Protein AF-A0AA43P583-F1 (afdb_monomer_lite)

Organism: NCBI:txid630129

Radius of gyration: 21.13 Å; chains: 1; bounding box: 49×31×63 Å

Foldseek 3Di:
DDPVVLVVQLVVLLPDPDLLSLQLSNLVSVLVVLVVVLVVLVVVLVVLVVCLVVDDPVCNVVSVVSSVVSVVVNVVSVVVNVVSVVVNVCSVPDPVVVVCVVFFDDPQAAQDPPDPDGPGDGDPPRGSHHQVVSCVSSVHHNPPVPPD

Structure (mmCIF, N/CA/C/O backbone):
data_AF-A0AA43P583-F1
#
_entry.id   AF-A0AA43P583-F1
#
loop_
_atom_site.group_PDB
_atom_site.id
_atom_site.type_symbol
_atom_site.label_atom_id
_atom_site.label_alt_id
_atom_site.label_comp_id
_atom_site.label_asym_id
_atom_site.label_entity_id
_atom_site.label_seq_id
_atom_site.pdbx_PDB_ins_code
_atom_site.Cartn_x
_atom_site.Cartn_y
_atom_site.Cartn_z
_atom_site.occupancy
_atom_site.B_iso_or_equiv
_atom_site.auth_seq_id
_atom_site.auth_comp_id
_atom_site.auth_asym_id
_atom_site.auth_atom_id
_atom_site.pdbx_PDB_model_num
ATOM 1 N N . MET A 1 1 ? -5.869 -5.357 -12.282 1.00 85.50 1 MET A N 1
ATOM 2 C CA . MET A 1 1 ? -7.041 -4.844 -11.536 1.00 85.50 1 MET A CA 1
ATOM 3 C C . MET A 1 1 ? -7.244 -3.416 -11.979 1.00 85.50 1 MET A C 1
ATOM 5 O O . MET A 1 1 ? -6.281 -2.672 -11.858 1.00 85.50 1 MET A O 1
ATOM 9 N N . ASP A 1 2 ? -8.396 -3.052 -12.531 1.00 90.56 2 ASP A N 1
ATOM 10 C CA . ASP A 1 2 ? -8.678 -1.658 -12.894 1.00 90.56 2 ASP A CA 1
ATOM 11 C C . ASP A 1 2 ? -8.945 -0.785 -11.653 1.00 90.56 2 ASP A C 1
ATOM 13 O O . ASP A 1 2 ? -9.076 -1.288 -10.534 1.00 90.56 2 ASP A O 1
ATOM 17 N N . ASP A 1 3 ? -8.966 0.533 -11.849 1.00 91.12 3 ASP A N 1
ATOM 18 C CA . ASP A 1 3 ? -9.079 1.503 -10.755 1.00 91.12 3 ASP A CA 1
ATOM 19 C C . ASP A 1 3 ? -10.463 1.488 -10.094 1.00 91.12 3 ASP A C 1
ATOM 21 O O . ASP A 1 3 ? -10.553 1.641 -8.877 1.00 91.12 3 ASP A O 1
ATOM 25 N N . ASN A 1 4 ? -11.531 1.234 -10.858 1.00 93.81 4 ASN A N 1
ATOM 26 C CA . ASN A 1 4 ? -12.891 1.190 -10.318 1.00 93.81 4 ASN A CA 1
ATOM 27 C C . ASN A 1 4 ? -13.070 -0.024 -9.404 1.00 93.81 4 ASN A C 1
ATOM 29 O O . ASN A 1 4 ? -13.622 0.089 -8.311 1.00 93.81 4 ASN A O 1
ATOM 33 N N . GLU A 1 5 ? -12.553 -1.179 -9.821 1.00 95.00 5 GLU A N 1
ATOM 34 C CA . GLU A 1 5 ? -12.557 -2.390 -9.008 1.00 95.00 5 GLU A CA 1
ATOM 35 C C . GLU A 1 5 ? -11.700 -2.233 -7.745 1.00 95.00 5 GLU A C 1
ATOM 37 O O . GLU A 1 5 ? -12.093 -2.692 -6.672 1.00 95.00 5 GLU A O 1
ATOM 42 N N . TYR A 1 6 ? -10.554 -1.552 -7.848 1.00 94.31 6 TYR A N 1
ATOM 43 C CA . TYR A 1 6 ? -9.717 -1.241 -6.689 1.00 94.31 6 TYR A CA 1
ATOM 44 C C . TYR A 1 6 ? -10.469 -0.373 -5.671 1.00 94.31 6 TYR A C 1
ATOM 46 O O . TYR A 1 6 ? -10.550 -0.747 -4.501 1.00 94.31 6 TYR A O 1
ATOM 54 N N . ILE A 1 7 ? -11.077 0.731 -6.117 1.00 94.50 7 ILE A N 1
ATOM 55 C CA . ILE A 1 7 ? -11.849 1.646 -5.260 1.00 94.50 7 ILE A CA 1
ATOM 56 C C . ILE A 1 7 ? -13.013 0.910 -4.593 1.00 94.50 7 ILE A C 1
ATOM 58 O O . ILE A 1 7 ? -13.138 0.939 -3.370 1.00 94.50 7 ILE A O 1
ATOM 62 N N . ARG A 1 8 ? -13.800 0.158 -5.369 1.00 95.69 8 ARG A N 1
ATOM 63 C CA . ARG A 1 8 ? -14.939 -0.615 -4.856 1.00 95.69 8 ARG A CA 1
ATOM 64 C C . ARG A 1 8 ? -14.521 -1.620 -3.779 1.00 95.69 8 ARG A C 1
ATOM 66 O O . ARG A 1 8 ? -15.219 -1.794 -2.781 1.00 95.69 8 ARG A O 1
ATOM 73 N N . GLN A 1 9 ? -13.385 -2.299 -3.957 1.00 96.69 9 GLN A N 1
ATOM 74 C CA . GLN A 1 9 ? -12.862 -3.213 -2.937 1.00 96.69 9 GLN A CA 1
ATOM 75 C C . GLN A 1 9 ? -12.419 -2.469 -1.669 1.00 96.69 9 GLN A C 1
ATOM 77 O O . GLN A 1 9 ? -12.624 -2.990 -0.572 1.00 96.69 9 GLN A O 1
ATOM 82 N N . LEU A 1 10 ? -11.829 -1.274 -1.793 1.00 95.56 10 LEU A N 1
ATOM 83 C CA . LEU A 1 10 ? -11.455 -0.453 -0.636 1.00 95.56 10 LEU A CA 1
ATOM 84 C C . LEU A 1 10 ? -12.684 0.024 0.147 1.00 95.56 10 LEU A C 1
ATOM 86 O O . LEU A 1 10 ? -12.672 -0.043 1.372 1.00 95.56 10 LEU A O 1
ATOM 90 N N . GLU A 1 11 ? -13.754 0.432 -0.533 1.00 94.44 11 GLU A N 1
ATOM 91 C CA . GLU A 1 11 ? -15.024 0.809 0.108 1.00 94.44 11 GLU A CA 1
ATOM 92 C C . GLU A 1 11 ? -15.628 -0.367 0.889 1.00 94.44 11 GLU A C 1
ATOM 94 O O . GLU A 1 11 ? -16.017 -0.226 2.048 1.00 94.44 11 GLU A O 1
ATOM 99 N N . GLN A 1 12 ? -15.633 -1.563 0.293 1.00 95.12 12 GLN A N 1
ATOM 100 C CA . GLN A 1 12 ? -16.077 -2.785 0.972 1.00 95.12 12 GLN A CA 1
ATOM 101 C C . GLN A 1 12 ? -15.194 -3.139 2.169 1.00 95.12 12 GLN A C 1
ATOM 103 O O . GLN A 1 12 ? -15.696 -3.594 3.196 1.00 95.12 12 GLN A O 1
ATOM 108 N N . ALA A 1 13 ? -13.883 -2.933 2.044 1.00 96.06 13 ALA A N 1
ATOM 109 C CA . ALA A 1 13 ? -12.955 -3.138 3.141 1.00 96.06 13 ALA A CA 1
ATOM 110 C C . ALA A 1 13 ? -13.206 -2.144 4.277 1.00 96.06 13 ALA A C 1
ATOM 112 O O . ALA A 1 13 ? -13.179 -2.563 5.425 1.00 96.06 13 ALA A O 1
ATOM 113 N N . ALA A 1 14 ? -13.488 -0.872 3.982 1.00 93.94 14 ALA A N 1
ATOM 114 C CA . ALA A 1 14 ? -13.753 0.163 4.982 1.00 93.94 14 ALA A CA 1
ATOM 115 C C . ALA A 1 14 ? -15.003 -0.124 5.834 1.00 93.94 14 ALA A C 1
ATOM 117 O O . ALA A 1 14 ? -15.042 0.259 7.000 1.00 93.94 14 ALA A O 1
ATOM 118 N N . ALA A 1 15 ? -15.977 -0.853 5.283 1.00 92.81 15 ALA A N 1
ATOM 119 C CA . ALA A 1 15 ? -17.188 -1.279 5.985 1.00 92.81 15 ALA A CA 1
ATOM 120 C C . ALA A 1 15 ? -16.991 -2.500 6.914 1.00 92.81 15 ALA A C 1
ATOM 122 O O . ALA A 1 15 ? -17.951 -2.962 7.534 1.00 92.81 15 ALA A O 1
ATOM 123 N N . LEU A 1 16 ? -15.780 -3.067 7.003 1.00 93.88 16 LEU A N 1
ATOM 124 C CA . LEU A 1 16 ? -15.505 -4.185 7.909 1.00 93.88 16 LEU A CA 1
ATOM 125 C C . LEU A 1 16 ? -15.555 -3.742 9.383 1.00 93.88 16 LEU A C 1
ATOM 127 O O . LEU A 1 16 ? -15.149 -2.628 9.706 1.00 93.88 16 LEU A O 1
ATOM 131 N N . PRO A 1 17 ? -16.005 -4.627 10.291 1.00 85.94 17 PRO A N 1
ATOM 132 C CA . PRO A 1 17 ? -16.449 -4.245 11.634 1.00 85.94 17 PRO A CA 1
ATOM 133 C C . PRO A 1 17 ? -15.333 -3.850 12.605 1.00 85.94 17 PRO A C 1
ATOM 135 O O . PRO A 1 17 ? -15.629 -3.311 13.666 1.00 85.94 17 PRO A O 1
ATOM 138 N N . ASP A 1 18 ? -14.071 -4.161 12.298 1.00 89.31 18 ASP A N 1
ATOM 139 C CA . ASP A 1 18 ? -12.955 -3.810 13.170 1.00 89.31 18 ASP A CA 1
ATOM 140 C C . ASP A 1 18 ? -11.695 -3.413 12.394 1.00 89.31 18 ASP A C 1
ATOM 142 O O . ASP A 1 18 ? -11.470 -3.815 11.246 1.00 89.31 18 ASP A O 1
ATOM 146 N N . TRP A 1 19 ? -10.858 -2.607 13.043 1.00 93.12 19 TRP A N 1
ATOM 147 C CA . TRP A 1 19 ? -9.588 -2.103 12.524 1.00 93.12 19 TRP A CA 1
ATOM 148 C C . TRP A 1 19 ? -8.618 -3.187 12.005 1.00 93.12 19 TRP A C 1
ATOM 150 O O . TRP A 1 19 ? 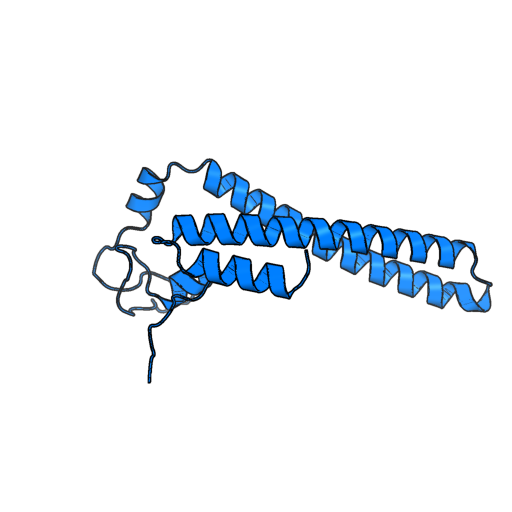-7.974 -2.973 10.975 1.00 93.12 19 TRP A O 1
ATOM 160 N N . ILE A 1 20 ? -8.525 -4.370 12.630 1.00 94.62 20 ILE A N 1
ATOM 161 C CA . ILE A 1 20 ? -7.645 -5.461 12.160 1.00 94.62 20 ILE A CA 1
ATOM 162 C C . ILE A 1 20 ? -8.178 -6.028 10.844 1.00 94.62 20 ILE A C 1
ATOM 164 O O . ILE A 1 20 ? -7.415 -6.183 9.884 1.00 94.62 20 ILE A O 1
ATOM 168 N N . ALA A 1 21 ? -9.481 -6.307 10.776 1.00 94.44 21 ALA A N 1
ATOM 169 C CA . ALA A 1 21 ? -10.138 -6.802 9.572 1.00 94.44 21 ALA A CA 1
ATOM 170 C C . ALA A 1 21 ? -9.968 -5.813 8.408 1.00 94.44 21 ALA A C 1
ATOM 172 O O . ALA A 1 21 ? -9.571 -6.218 7.310 1.00 94.44 21 ALA A O 1
ATOM 173 N N . ARG A 1 22 ? -10.163 -4.514 8.677 1.00 96.38 22 ARG A N 1
ATOM 174 C CA . ARG A 1 22 ? -9.936 -3.420 7.719 1.00 96.38 22 ARG A CA 1
ATOM 175 C C . ARG A 1 22 ? -8.501 -3.400 7.203 1.00 96.38 22 ARG A C 1
ATOM 177 O O . ARG A 1 22 ? -8.287 -3.436 5.991 1.00 96.38 22 ARG A O 1
ATOM 184 N N . LYS A 1 23 ? -7.500 -3.458 8.089 1.00 96.19 23 LYS A N 1
ATOM 185 C CA . LYS A 1 23 ? -6.087 -3.490 7.672 1.00 96.19 23 LYS A CA 1
ATOM 186 C C . LYS A 1 23 ? -5.737 -4.729 6.858 1.00 96.19 23 LYS A C 1
ATOM 188 O O . LYS A 1 23 ? -5.062 -4.606 5.834 1.00 96.19 23 LYS A O 1
ATOM 193 N N . LYS A 1 24 ? -6.182 -5.916 7.283 1.00 96.25 24 LYS A N 1
ATOM 194 C CA . LYS A 1 24 ? -5.951 -7.164 6.536 1.00 96.25 24 LYS A CA 1
ATOM 195 C C . LYS A 1 24 ? -6.563 -7.083 5.139 1.00 96.25 24 LYS A C 1
ATOM 197 O O . LYS A 1 24 ? -5.914 -7.467 4.165 1.00 96.25 24 LYS A O 1
ATOM 202 N N . ALA A 1 25 ? -7.780 -6.557 5.025 1.00 97.06 25 ALA A N 1
ATOM 203 C CA . ALA A 1 25 ? -8.437 -6.362 3.740 1.00 97.06 25 ALA A CA 1
ATOM 204 C C . ALA A 1 25 ? -7.676 -5.365 2.855 1.00 97.06 25 ALA A C 1
ATOM 206 O O . ALA A 1 25 ? -7.328 -5.727 1.729 1.00 97.06 25 ALA A O 1
ATOM 207 N N . TYR A 1 26 ? -7.324 -4.182 3.375 1.00 97.62 26 TYR A N 1
ATOM 208 C CA . TYR A 1 26 ? -6.510 -3.195 2.656 1.00 97.62 26 TYR A CA 1
ATOM 209 C C . TYR A 1 26 ? -5.211 -3.808 2.121 1.00 97.62 26 TYR A C 1
ATOM 211 O O . TYR A 1 26 ? -4.930 -3.714 0.928 1.00 97.62 26 TYR A O 1
ATOM 219 N N . LEU A 1 27 ? -4.438 -4.489 2.976 1.00 97.94 27 LEU A N 1
ATOM 220 C CA . LEU A 1 27 ? -3.160 -5.085 2.581 1.00 97.94 27 LEU A CA 1
ATOM 221 C C . LEU A 1 27 ? -3.336 -6.113 1.457 1.00 97.94 27 LEU A C 1
ATOM 223 O O . LEU A 1 27 ? -2.557 -6.107 0.507 1.00 97.94 27 LEU A O 1
ATOM 227 N N . ARG A 1 28 ? -4.380 -6.949 1.517 1.00 97.56 28 ARG A N 1
ATOM 228 C CA . ARG A 1 28 ? -4.687 -7.936 0.467 1.00 97.56 28 ARG A CA 1
ATOM 229 C C . ARG A 1 28 ? -5.078 -7.277 -0.855 1.00 97.56 28 ARG A C 1
ATOM 231 O O . ARG A 1 28 ? -4.632 -7.726 -1.910 1.00 97.56 28 ARG A O 1
ATOM 238 N N . ILE A 1 29 ? -5.915 -6.242 -0.810 1.00 97.94 29 ILE A N 1
ATOM 239 C CA . ILE A 1 29 ? -6.358 -5.497 -1.999 1.00 97.94 29 ILE A CA 1
ATOM 240 C C . ILE A 1 29 ? -5.161 -4.787 -2.639 1.00 97.94 29 ILE A C 1
ATOM 242 O O . ILE A 1 29 ? -4.889 -4.969 -3.828 1.00 97.94 29 ILE A O 1
ATOM 246 N N . ASN A 1 30 ? -4.395 -4.052 -1.831 1.00 97.62 30 ASN A N 1
ATOM 247 C CA . ASN A 1 30 ? -3.221 -3.311 -2.272 1.00 97.62 30 ASN A CA 1
ATOM 248 C C . ASN A 1 30 ? -2.128 -4.237 -2.825 1.00 97.62 30 ASN A C 1
ATOM 250 O O . ASN A 1 30 ? -1.529 -3.930 -3.851 1.00 97.62 30 ASN A O 1
ATOM 254 N N . LEU A 1 31 ? -1.906 -5.404 -2.209 1.00 97.94 31 LEU A N 1
ATOM 255 C CA . LEU A 1 31 ? -0.941 -6.385 -2.709 1.00 97.94 31 LEU A CA 1
ATOM 256 C C . LEU A 1 31 ? -1.309 -6.875 -4.115 1.00 97.94 31 LEU A C 1
ATOM 258 O O . LEU A 1 31 ? -0.459 -6.845 -4.999 1.00 97.94 31 LEU A O 1
ATOM 262 N N . ARG A 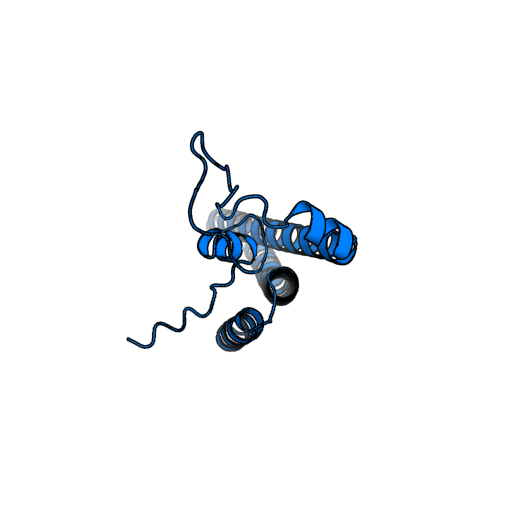1 32 ? -2.578 -7.233 -4.359 1.00 97.75 32 ARG A N 1
ATOM 263 C CA . ARG A 1 32 ? -3.042 -7.649 -5.698 1.00 97.75 32 ARG A CA 1
ATOM 264 C C . ARG A 1 32 ? -2.876 -6.547 -6.745 1.00 97.75 32 ARG A C 1
ATOM 266 O O . ARG A 1 32 ? -2.515 -6.826 -7.893 1.00 97.75 32 ARG A O 1
ATOM 273 N N . ARG A 1 33 ? -3.150 -5.293 -6.367 1.00 97.56 33 ARG A N 1
ATOM 274 C CA . ARG A 1 33 ? -2.944 -4.139 -7.251 1.00 97.56 33 ARG A CA 1
ATOM 275 C C . ARG A 1 33 ? -1.460 -3.966 -7.575 1.00 97.56 33 ARG A C 1
ATOM 277 O O . ARG A 1 33 ? -1.113 -3.863 -8.748 1.00 97.56 33 ARG A O 1
ATOM 284 N N . LEU A 1 34 ? -0.595 -4.010 -6.564 1.00 97.94 34 LEU A N 1
ATOM 285 C CA . LEU A 1 34 ? 0.852 -3.897 -6.738 1.00 97.94 34 LEU A CA 1
ATOM 286 C C . LEU A 1 34 ? 1.434 -5.054 -7.554 1.00 97.94 34 LEU A C 1
ATOM 288 O O . LEU A 1 34 ? 2.285 -4.802 -8.398 1.00 97.94 34 LEU A O 1
ATOM 292 N N . ASP A 1 35 ? 0.954 -6.286 -7.379 1.00 97.81 35 ASP A N 1
ATOM 293 C CA . ASP A 1 35 ? 1.365 -7.423 -8.214 1.00 97.81 35 ASP A CA 1
ATOM 294 C C . ASP A 1 35 ? 1.049 -7.172 -9.695 1.00 97.81 35 ASP A C 1
ATOM 296 O O . ASP A 1 35 ? 1.908 -7.391 -10.549 1.00 97.81 35 ASP A O 1
ATOM 300 N N . THR A 1 36 ? -0.143 -6.638 -9.994 1.00 97.31 36 THR A N 1
ATOM 301 C CA . THR A 1 36 ? -0.510 -6.244 -11.367 1.00 97.31 36 THR A CA 1
ATOM 302 C C . THR A 1 36 ? 0.450 -5.168 -11.891 1.00 97.31 36 THR A C 1
ATOM 304 O O . THR A 1 36 ? 1.051 -5.334 -12.950 1.00 97.31 36 THR A O 1
ATOM 307 N N . MET A 1 37 ? 0.655 -4.091 -11.123 1.00 97.62 37 MET A N 1
ATOM 308 C CA . MET A 1 37 ? 1.510 -2.968 -11.531 1.00 97.62 37 MET A CA 1
ATOM 309 C C . ME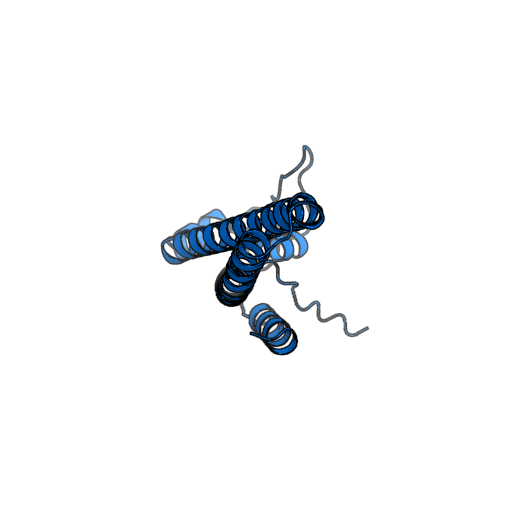T A 1 37 ? 2.974 -3.385 -11.736 1.00 97.62 37 MET A C 1
ATOM 311 O O . MET A 1 37 ? 3.642 -2.885 -12.639 1.00 97.62 37 MET A O 1
ATOM 315 N N . VAL A 1 38 ? 3.488 -4.304 -10.913 1.00 98.31 38 VAL A N 1
ATOM 316 C CA . VAL A 1 38 ? 4.846 -4.850 -11.050 1.00 98.31 38 VAL A CA 1
ATOM 317 C C . VAL A 1 38 ? 4.975 -5.655 -12.342 1.00 98.31 38 VAL A C 1
ATOM 319 O O . VAL A 1 38 ? 5.972 -5.497 -13.046 1.00 98.31 38 VAL A O 1
ATOM 322 N N . GLN A 1 39 ? 3.981 -6.479 -12.689 1.00 97.56 39 GLN A N 1
ATOM 323 C CA . GLN A 1 39 ? 3.978 -7.237 -13.947 1.00 97.56 39 GLN A CA 1
ATOM 324 C C . GLN A 1 39 ? 3.926 -6.314 -15.171 1.00 97.56 39 GLN A C 1
ATOM 326 O O . GLN A 1 39 ? 4.730 -6.463 -16.093 1.00 97.56 39 GLN A O 1
ATOM 331 N N . GLU A 1 40 ? 3.033 -5.324 -15.156 1.00 97.62 40 GLU A N 1
ATOM 332 C CA . GLU A 1 40 ? 2.915 -4.320 -16.220 1.00 97.62 40 GLU A CA 1
ATOM 333 C C . GLU A 1 40 ? 4.223 -3.538 -16.387 1.00 97.62 40 GLU A C 1
ATOM 335 O O . GLU A 1 40 ? 4.745 -3.398 -17.496 1.00 97.62 40 GLU A O 1
ATOM 340 N N . ARG A 1 41 ? 4.817 -3.084 -15.278 1.00 98.25 41 ARG A N 1
ATOM 341 C CA . ARG A 1 41 ? 6.068 -2.324 -15.321 1.00 98.25 41 ARG A CA 1
ATOM 342 C C . ARG A 1 41 ? 7.261 -3.183 -15.742 1.00 98.25 41 ARG A C 1
ATOM 344 O O . ARG A 1 41 ? 8.135 -2.684 -16.448 1.00 98.25 41 ARG A O 1
ATOM 351 N N . ALA A 1 42 ? 7.291 -4.468 -15.388 1.00 98.44 42 ALA A N 1
ATOM 352 C CA . ALA A 1 42 ? 8.304 -5.394 -15.894 1.00 98.44 42 ALA A CA 1
ATOM 353 C C . ALA A 1 42 ? 8.252 -5.504 -17.428 1.00 98.44 42 ALA A C 1
ATOM 355 O O . ALA A 1 42 ? 9.300 -5.478 -18.079 1.00 98.44 42 ALA A O 1
ATOM 356 N N . ALA A 1 43 ? 7.050 -5.559 -18.015 1.00 98.38 43 ALA A N 1
ATOM 357 C CA . ALA A 1 43 ? 6.878 -5.559 -19.468 1.00 98.38 43 ALA A CA 1
ATOM 358 C C . ALA A 1 43 ? 7.380 -4.251 -20.109 1.00 98.38 43 ALA A C 1
ATOM 360 O O . ALA A 1 43 ? 8.064 -4.296 -21.134 1.00 98.38 43 ALA A O 1
ATOM 361 N N . VAL A 1 44 ? 7.131 -3.098 -19.477 1.00 98.50 44 VAL A N 1
ATOM 362 C CA . VAL A 1 44 ? 7.670 -1.798 -19.923 1.00 98.50 44 VAL A CA 1
ATOM 363 C C . VAL A 1 44 ? 9.200 -1.788 -19.898 1.00 98.50 44 VAL A C 1
ATOM 365 O O . VAL A 1 44 ? 9.822 -1.401 -20.885 1.00 98.50 44 VAL A O 1
ATOM 368 N N . VAL A 1 45 ? 9.827 -2.278 -18.823 1.00 98.62 45 VAL A N 1
ATOM 369 C CA . VAL A 1 45 ? 11.295 -2.375 -18.738 1.00 98.62 45 VAL A CA 1
ATOM 370 C C . VAL A 1 45 ? 11.854 -3.274 -19.846 1.00 98.62 45 VAL A C 1
ATOM 372 O O . VAL A 1 45 ? 12.864 -2.931 -20.461 1.00 98.62 45 VAL A O 1
ATOM 375 N N . LEU A 1 46 ? 11.209 -4.407 -20.142 1.00 98.44 46 LEU A N 1
ATOM 376 C CA . LEU A 1 46 ? 11.613 -5.292 -21.243 1.00 98.44 46 LEU A CA 1
ATOM 377 C C . LEU A 1 46 ? 11.495 -4.607 -22.614 1.00 98.44 46 LEU A C 1
ATOM 379 O O . LEU A 1 46 ? 12.402 -4.726 -23.445 1.00 98.44 46 LEU A O 1
ATOM 383 N N . ALA A 1 47 ? 10.425 -3.844 -22.840 1.00 98.38 47 ALA A N 1
ATOM 384 C CA . ALA A 1 47 ? 10.265 -3.050 -24.054 1.00 98.38 47 ALA A CA 1
ATOM 385 C C . ALA A 1 47 ? 11.355 -1.970 -24.167 1.00 98.38 47 ALA A C 1
ATOM 387 O O . ALA A 1 47 ? 11.985 -1.834 -25.215 1.00 98.38 47 ALA A O 1
ATOM 388 N N . SER A 1 48 ? 11.661 -1.256 -23.080 1.00 98.25 48 SER A N 1
ATOM 389 C CA . SER A 1 48 ? 12.729 -0.249 -23.061 1.00 98.25 48 SER A CA 1
ATOM 390 C C . SER A 1 48 ? 14.118 -0.855 -23.279 1.00 98.25 48 SER A C 1
ATOM 392 O O . SER A 1 48 ? 14.915 -0.275 -24.014 1.00 98.25 48 SER A O 1
ATOM 394 N N . LYS A 1 49 ? 14.394 -2.064 -22.766 1.00 98.12 49 LYS A N 1
ATOM 395 C CA . LYS A 1 49 ? 15.620 -2.817 -23.104 1.00 98.12 49 LYS A CA 1
ATOM 396 C C . LYS A 1 49 ? 15.712 -3.122 -24.599 1.00 98.12 49 LYS A C 1
ATOM 398 O O . LYS A 1 49 ? 16.772 -2.950 -25.194 1.00 98.12 49 LYS A O 1
ATOM 403 N N . THR A 1 50 ? 14.602 -3.535 -25.205 1.00 98.19 50 THR A N 1
ATOM 404 C CA . THR A 1 50 ? 14.528 -3.809 -26.649 1.00 98.19 50 THR A CA 1
ATOM 405 C C . THR A 1 50 ? 14.766 -2.538 -27.467 1.00 98.19 50 THR A C 1
ATOM 407 O O . THR A 1 50 ? 15.502 -2.562 -28.448 1.00 98.19 50 THR A O 1
ATOM 410 N N . ASN A 1 51 ? 14.214 -1.404 -27.028 1.00 97.31 51 ASN A N 1
ATOM 411 C CA . ASN A 1 51 ? 14.425 -0.113 -27.683 1.00 97.31 51 ASN A CA 1
ATOM 412 C C . ASN A 1 51 ? 15.890 0.333 -27.634 1.00 97.31 51 ASN A C 1
ATOM 414 O O . ASN A 1 51 ? 16.393 0.826 -28.636 1.00 97.31 51 ASN A O 1
ATOM 418 N N . VAL A 1 52 ? 16.584 0.126 -26.509 1.00 98.19 52 VAL A N 1
ATOM 419 C CA . VAL A 1 52 ? 18.031 0.383 -26.409 1.00 98.19 52 VAL A CA 1
ATOM 420 C C . VAL A 1 52 ? 18.810 -0.485 -27.396 1.00 98.19 52 VAL A C 1
ATOM 422 O O . VAL A 1 52 ? 19.673 0.029 -28.099 1.00 98.19 52 VAL A O 1
ATOM 425 N N . ALA A 1 53 ? 18.487 -1.779 -27.487 1.00 97.31 53 ALA A N 1
ATOM 426 C CA . ALA A 1 53 ? 19.167 -2.702 -28.399 1.00 97.31 53 ALA A CA 1
ATOM 427 C C . ALA A 1 53 ? 18.985 -2.334 -29.884 1.00 97.31 53 ALA A C 1
ATOM 429 O O . ALA A 1 53 ? 19.873 -2.597 -30.690 1.00 97.31 53 ALA A O 1
ATOM 430 N N . ASN A 1 54 ? 17.857 -1.708 -30.231 1.00 97.25 54 ASN A N 1
ATOM 431 C CA . ASN A 1 54 ? 17.526 -1.296 -31.597 1.00 97.25 54 ASN A CA 1
ATOM 432 C C . ASN A 1 54 ? 17.837 0.184 -31.889 1.00 97.25 54 ASN A C 1
ATOM 434 O O . ASN A 1 54 ? 17.545 0.663 -32.987 1.00 97.25 54 ASN A O 1
ATOM 438 N N . ALA A 1 55 ? 18.371 0.934 -30.922 1.00 97.06 55 ALA A N 1
ATOM 439 C CA . ALA A 1 55 ? 18.610 2.361 -31.083 1.00 97.06 55 ALA A CA 1
ATOM 440 C C . ALA A 1 55 ? 19.780 2.632 -32.041 1.00 97.06 55 ALA A C 1
ATOM 442 O O . ALA A 1 55 ? 20.815 1.967 -31.998 1.00 97.06 55 ALA A O 1
ATOM 443 N N . SER A 1 56 ? 19.642 3.669 -32.873 1.00 97.50 56 SER A N 1
ATOM 444 C CA . SER A 1 56 ? 20.788 4.255 -33.572 1.00 97.50 56 SER A CA 1
ATOM 445 C C . SER A 1 56 ? 21.737 4.923 -32.572 1.00 97.50 56 SER A C 1
ATOM 447 O O . SER A 1 56 ? 21.343 5.231 -31.446 1.00 97.50 56 SER A O 1
ATOM 449 N N . LEU A 1 57 ? 22.974 5.207 -32.989 1.00 95.56 57 LEU A N 1
ATOM 450 C CA . LEU A 1 57 ? 23.954 5.889 -32.137 1.00 95.56 57 LEU A CA 1
ATOM 451 C C . LEU A 1 57 ? 23.413 7.221 -31.583 1.00 95.56 57 LEU A C 1
ATOM 453 O O . LEU A 1 57 ? 23.538 7.480 -30.388 1.00 95.56 57 LEU A O 1
ATOM 457 N N . ASP A 1 58 ? 22.739 8.008 -32.427 1.00 95.62 58 ASP A N 1
ATOM 458 C CA . ASP A 1 58 ? 22.152 9.299 -32.045 1.00 95.62 58 ASP A CA 1
ATOM 459 C C . ASP A 1 58 ? 20.981 9.150 -31.055 1.00 95.62 58 ASP A C 1
ATOM 461 O O . ASP A 1 58 ? 20.770 10.007 -30.198 1.00 95.62 58 ASP A O 1
ATOM 465 N N . GLY A 1 59 ? 20.224 8.049 -31.140 1.00 96.75 59 GLY A N 1
ATOM 466 C CA . GLY A 1 59 ? 1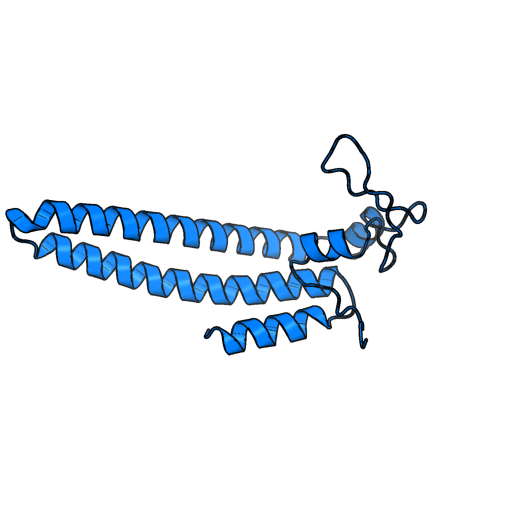9.090 7.757 -30.256 1.00 96.75 59 GLY A CA 1
ATOM 467 C C . GLY A 1 59 ? 19.458 6.995 -28.978 1.00 96.75 59 GLY A C 1
ATOM 468 O O . GLY A 1 59 ? 18.649 6.925 -28.049 1.00 96.75 59 GLY A O 1
ATOM 469 N N . LEU A 1 60 ? 20.668 6.432 -28.908 1.00 97.69 60 LEU A N 1
ATOM 470 C CA . LEU A 1 60 ? 21.072 5.503 -27.853 1.00 97.69 60 LEU A CA 1
ATOM 471 C C . LEU A 1 60 ? 21.024 6.142 -26.464 1.00 97.69 60 LEU A C 1
ATOM 473 O O . LEU A 1 60 ? 20.541 5.519 -25.519 1.00 97.69 60 LEU A O 1
ATOM 477 N N . LYS A 1 61 ? 21.475 7.397 -26.342 1.00 97.81 61 LYS A N 1
ATOM 478 C CA . LYS A 1 61 ? 21.467 8.122 -25.064 1.00 97.81 61 LYS A CA 1
ATOM 479 C C . LYS A 1 61 ? 20.048 8.254 -24.505 1.00 97.81 61 LYS A C 1
ATOM 481 O O . LYS A 1 61 ? 19.805 7.866 -23.367 1.00 97.81 61 LYS A O 1
ATOM 486 N N . ALA A 1 62 ? 19.110 8.735 -25.321 1.00 97.88 62 ALA A N 1
ATOM 487 C CA . ALA A 1 62 ? 17.721 8.915 -24.904 1.00 97.88 62 ALA A CA 1
ATOM 488 C C . ALA A 1 62 ? 17.046 7.575 -24.559 1.00 97.88 62 ALA A C 1
ATOM 490 O O . ALA A 1 62 ? 16.310 7.478 -23.576 1.00 97.88 62 ALA A O 1
ATOM 491 N N . ALA A 1 63 ? 17.326 6.517 -25.330 1.00 98.12 63 ALA A N 1
ATOM 492 C CA . ALA A 1 63 ? 16.816 5.179 -25.040 1.00 98.12 63 ALA A CA 1
ATOM 493 C C . ALA A 1 63 ? 17.359 4.630 -23.706 1.00 98.12 63 ALA A C 1
ATOM 495 O O . ALA A 1 63 ? 16.601 4.050 -22.925 1.00 98.12 63 ALA A O 1
ATOM 496 N N . ALA A 1 64 ? 18.649 4.838 -23.423 1.00 98.38 64 ALA A N 1
ATOM 497 C CA . ALA A 1 64 ? 19.283 4.403 -22.180 1.00 98.38 64 ALA A CA 1
ATOM 498 C C . ALA A 1 64 ? 18.748 5.164 -20.955 1.00 98.38 64 ALA A C 1
ATOM 500 O O . ALA A 1 64 ? 18.459 4.544 -19.932 1.00 98.38 64 ALA A O 1
ATOM 501 N N . GLU A 1 65 ? 18.557 6.481 -21.064 1.00 98.50 65 GLU A N 1
ATOM 502 C CA . GLU A 1 65 ? 17.955 7.307 -20.006 1.00 98.50 65 GLU A CA 1
ATOM 503 C C . GLU A 1 65 ? 16.522 6.861 -19.694 1.00 98.50 65 GLU A C 1
ATOM 505 O O . GLU A 1 65 ? 16.164 6.688 -18.526 1.00 98.50 65 GLU A O 1
ATOM 510 N N . LYS A 1 66 ? 15.722 6.581 -20.730 1.00 98.38 66 LYS A N 1
ATOM 511 C CA . LYS A 1 66 ? 14.368 6.044 -20.556 1.00 98.38 66 LYS A CA 1
ATOM 512 C C . LYS A 1 66 ? 14.378 4.684 -19.857 1.00 98.38 66 LYS A C 1
ATOM 514 O O . LYS A 1 66 ? 13.613 4.480 -18.918 1.00 98.38 66 LYS A O 1
ATOM 519 N N . LEU A 1 67 ? 15.258 3.768 -20.270 1.00 98.62 67 LEU A N 1
ATOM 520 C CA . LEU A 1 67 ? 15.402 2.470 -19.610 1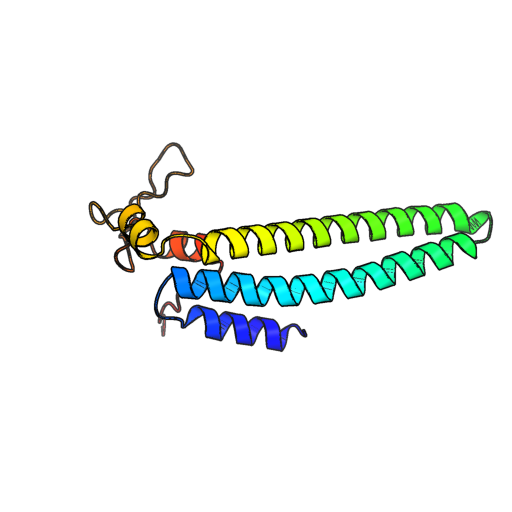.00 98.62 67 LEU A CA 1
ATOM 521 C C . LEU A 1 67 ? 15.770 2.624 -18.126 1.00 98.62 67 LEU A C 1
ATOM 523 O O . LEU A 1 67 ? 15.226 1.905 -17.290 1.00 98.62 67 LEU A O 1
ATOM 527 N N . ALA A 1 68 ? 16.671 3.550 -17.793 1.00 98.69 68 ALA A N 1
ATOM 528 C CA . ALA A 1 68 ? 17.045 3.811 -16.407 1.00 98.69 68 ALA A CA 1
ATOM 529 C C . ALA A 1 68 ? 15.851 4.314 -15.578 1.00 98.69 68 ALA A C 1
ATOM 531 O O . ALA A 1 68 ? 15.635 3.826 -14.467 1.00 98.69 68 ALA A O 1
ATOM 532 N N . ALA A 1 69 ? 15.045 5.228 -16.129 1.00 98.62 69 ALA A N 1
ATOM 533 C CA . ALA A 1 69 ? 13.828 5.713 -15.481 1.00 98.62 69 ALA A CA 1
ATOM 534 C C . ALA A 1 69 ? 12.797 4.589 -15.272 1.00 98.62 69 ALA A C 1
ATOM 536 O O . ALA A 1 69 ? 12.323 4.385 -14.153 1.00 98.62 69 ALA A O 1
ATOM 537 N N . ASP A 1 70 ? 12.519 3.794 -16.310 1.00 98.62 70 ASP A N 1
ATOM 538 C CA . ASP A 1 70 ? 11.578 2.670 -16.227 1.00 98.62 70 ASP A CA 1
ATOM 539 C C . ASP A 1 70 ? 12.028 1.614 -15.203 1.00 98.62 70 ASP A C 1
ATOM 541 O O . ASP A 1 70 ? 11.207 1.065 -14.463 1.00 98.62 70 ASP A O 1
ATOM 545 N N . ALA A 1 71 ? 13.335 1.339 -15.131 1.00 98.69 71 ALA A N 1
ATOM 546 C CA . ALA A 1 71 ? 13.905 0.417 -14.152 1.00 98.69 71 ALA A CA 1
ATOM 547 C C . ALA A 1 71 ? 13.803 0.960 -12.716 1.00 98.69 71 ALA A C 1
ATOM 549 O O . ALA A 1 71 ? 13.491 0.200 -11.799 1.00 98.69 71 ALA A O 1
ATOM 550 N N . ALA A 1 72 ? 14.016 2.262 -12.511 1.00 98.69 72 ALA A N 1
ATOM 551 C CA . ALA A 1 72 ? 13.850 2.889 -11.201 1.00 98.69 72 ALA A CA 1
ATOM 552 C C . ALA A 1 72 ? 12.388 2.830 -10.724 1.00 98.69 72 ALA A C 1
ATOM 554 O O . ALA A 1 72 ? 12.126 2.485 -9.569 1.00 98.69 72 ALA A O 1
ATOM 555 N N . GLU A 1 73 ? 11.428 3.097 -11.615 1.00 98.44 73 GLU A N 1
ATOM 556 C CA . GLU A 1 73 ? 9.999 2.959 -11.311 1.00 98.44 73 GLU A CA 1
ATOM 557 C C . GLU A 1 73 ? 9.616 1.510 -10.980 1.00 98.44 73 GLU A C 1
ATOM 559 O O . GLU A 1 73 ? 8.873 1.268 -10.024 1.00 98.44 73 GLU A O 1
ATOM 564 N N . TYR A 1 74 ? 10.147 0.541 -11.732 1.00 98.62 74 TYR A N 1
ATOM 565 C CA . TYR A 1 74 ? 9.958 -0.885 -11.460 1.00 98.62 74 TYR A CA 1
ATOM 566 C C . TYR A 1 74 ? 10.433 -1.274 -10.056 1.00 98.62 74 TYR A C 1
ATOM 568 O O . TYR A 1 74 ? 9.672 -1.876 -9.295 1.00 98.62 74 TYR A O 1
ATOM 576 N N . GLU A 1 75 ? 11.662 -0.907 -9.685 1.00 98.62 75 GLU A N 1
ATOM 577 C CA . GLU A 1 75 ? 12.215 -1.251 -8.370 1.00 98.62 75 GLU A CA 1
ATOM 578 C C . GLU A 1 75 ? 11.464 -0.547 -7.230 1.00 98.62 75 GLU A C 1
ATOM 580 O O . GLU A 1 75 ? 11.219 -1.152 -6.182 1.00 98.62 75 GLU A O 1
ATOM 585 N N . ALA A 1 76 ? 11.004 0.691 -7.437 1.00 98.44 76 ALA A N 1
ATOM 586 C CA . ALA A 1 76 ? 10.160 1.383 -6.465 1.00 98.44 76 ALA A CA 1
ATOM 587 C C . ALA A 1 76 ? 8.818 0.659 -6.245 1.00 98.44 76 ALA A C 1
ATOM 589 O O . ALA A 1 76 ? 8.397 0.472 -5.098 1.00 98.44 76 ALA A O 1
ATOM 590 N N . LEU A 1 77 ? 8.152 0.213 -7.318 1.00 98.19 77 LEU A N 1
ATOM 591 C CA . LEU A 1 77 ? 6.906 -0.559 -7.225 1.00 98.19 77 LEU A CA 1
ATOM 592 C C . LEU A 1 77 ? 7.122 -1.914 -6.554 1.00 98.19 77 LEU A C 1
ATOM 594 O O . LEU A 1 77 ? 6.362 -2.284 -5.657 1.00 98.19 77 LEU A O 1
ATOM 598 N N . LYS A 1 78 ? 8.184 -2.625 -6.935 1.00 98.50 78 LYS A N 1
ATOM 599 C CA . LYS A 1 78 ? 8.550 -3.912 -6.342 1.00 98.50 78 LYS A CA 1
ATOM 600 C C . LYS A 1 78 ? 8.845 -3.779 -4.847 1.00 98.50 78 LYS A C 1
ATOM 602 O O . LYS A 1 78 ? 8.326 -4.559 -4.055 1.00 98.50 78 LYS A O 1
ATOM 607 N N . SER A 1 79 ? 9.573 -2.739 -4.440 1.00 98.50 79 SER A N 1
ATOM 608 C CA . SER A 1 79 ? 9.831 -2.444 -3.026 1.00 98.50 79 SER A CA 1
ATOM 609 C C . SER A 1 79 ? 8.536 -2.210 -2.234 1.00 98.50 79 SER A C 1
ATOM 611 O O . SER A 1 79 ? 8.353 -2.781 -1.153 1.00 98.50 79 SER A O 1
ATOM 613 N N . ARG A 1 80 ? 7.580 -1.447 -2.791 1.00 98.06 80 ARG A N 1
ATOM 614 C CA . ARG A 1 80 ? 6.248 -1.242 -2.184 1.00 98.06 80 ARG A CA 1
ATOM 615 C C . ARG A 1 80 ? 5.451 -2.545 -2.085 1.00 98.06 80 ARG A C 1
ATOM 617 O O . ARG A 1 80 ? 4.827 -2.794 -1.048 1.00 98.06 80 ARG A O 1
ATOM 624 N N . ARG A 1 81 ? 5.489 -3.382 -3.129 1.00 98.50 81 ARG A N 1
ATOM 625 C CA . ARG A 1 81 ? 4.859 -4.714 -3.153 1.00 98.50 81 ARG A CA 1
ATOM 626 C C . ARG A 1 81 ? 5.415 -5.574 -2.029 1.00 98.50 81 ARG A C 1
ATOM 628 O O . ARG A 1 81 ? 4.655 -6.052 -1.190 1.00 98.50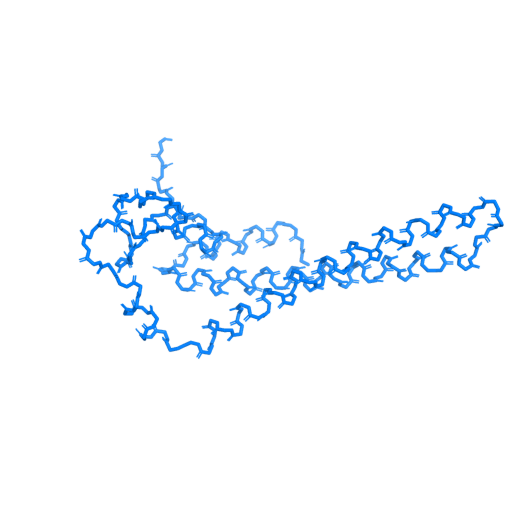 81 ARG A O 1
ATOM 635 N N . ASP A 1 82 ? 6.734 -5.709 -1.969 1.00 98.50 82 ASP A N 1
ATOM 636 C CA . ASP A 1 82 ? 7.412 -6.553 -0.988 1.00 98.50 82 ASP A CA 1
ATOM 637 C C . ASP A 1 82 ? 7.195 -6.035 0.442 1.00 98.50 82 ASP A C 1
ATOM 639 O O . ASP A 1 82 ? 7.011 -6.826 1.366 1.00 98.50 82 ASP A O 1
ATOM 643 N N . SER A 1 83 ? 7.141 -4.713 0.640 1.00 97.94 83 SER A N 1
ATOM 644 C CA . SER A 1 83 ? 6.762 -4.125 1.930 1.00 97.94 83 SER A CA 1
ATOM 645 C C . SER A 1 83 ? 5.332 -4.482 2.331 1.00 97.94 83 SER A C 1
ATOM 647 O O . SER A 1 83 ? 5.103 -4.884 3.470 1.00 97.94 83 SER A O 1
ATOM 649 N N . THR A 1 84 ? 4.379 -4.389 1.400 1.00 98.00 84 THR A N 1
ATOM 650 C CA . THR A 1 84 ? 2.973 -4.752 1.645 1.00 98.00 84 THR A CA 1
ATOM 651 C C . THR A 1 84 ? 2.839 -6.237 1.983 1.00 98.00 84 THR A C 1
ATOM 653 O O . THR A 1 84 ? 2.159 -6.590 2.946 1.00 98.00 84 THR A O 1
ATOM 656 N N . ALA A 1 85 ? 3.544 -7.104 1.249 1.00 98.25 85 ALA A N 1
ATOM 657 C CA . ALA A 1 85 ? 3.578 -8.541 1.504 1.00 98.25 85 ALA A CA 1
ATOM 658 C C . ALA A 1 85 ? 4.161 -8.867 2.889 1.00 98.25 85 ALA A C 1
ATOM 660 O O . ALA A 1 85 ? 3.588 -9.677 3.616 1.00 98.25 85 ALA A O 1
ATOM 661 N N . ARG A 1 86 ? 5.251 -8.198 3.296 1.00 98.19 86 ARG A N 1
ATOM 662 C CA . ARG A 1 86 ? 5.817 -8.342 4.648 1.00 98.19 86 ARG A CA 1
ATOM 663 C C . ARG A 1 86 ? 4.832 -7.908 5.731 1.00 98.19 86 ARG A C 1
ATOM 665 O O . ARG A 1 86 ? 4.643 -8.648 6.690 1.00 98.19 86 ARG A O 1
ATOM 672 N N . SER A 1 87 ? 4.182 -6.752 5.582 1.00 96.19 87 SER A N 1
ATOM 673 C CA . SER A 1 87 ? 3.178 -6.286 6.548 1.00 96.19 87 SER A CA 1
ATOM 674 C C . SER A 1 87 ? 1.998 -7.250 6.667 1.00 96.19 87 SER A C 1
ATOM 676 O O . SER A 1 87 ? 1.535 -7.506 7.776 1.00 96.19 87 SER A O 1
ATOM 678 N N . MET A 1 88 ? 1.536 -7.813 5.547 1.00 96.19 88 MET A N 1
ATOM 679 C CA . MET A 1 88 ? 0.477 -8.824 5.549 1.00 96.19 88 MET A CA 1
ATOM 680 C C . MET A 1 88 ? 0.931 -10.102 6.257 1.00 96.19 88 MET A C 1
ATOM 682 O O . MET A 1 88 ? 0.213 -10.598 7.117 1.00 96.19 88 MET A O 1
ATOM 686 N N . HIS A 1 89 ? 2.138 -10.589 5.958 1.00 96.00 89 HIS A N 1
ATOM 687 C CA . HIS A 1 89 ? 2.699 -11.768 6.611 1.00 96.00 89 HIS A CA 1
ATOM 688 C C . HIS A 1 89 ? 2.819 -11.587 8.130 1.00 96.00 89 HIS A C 1
ATOM 690 O O . HIS A 1 89 ? 2.426 -12.481 8.872 1.00 96.00 89 HIS A O 1
ATOM 696 N N . ILE A 1 90 ? 3.307 -10.431 8.593 1.00 94.56 90 ILE A N 1
ATOM 697 C CA . ILE A 1 90 ? 3.379 -10.108 10.026 1.00 94.56 90 ILE A CA 1
ATOM 698 C C . ILE A 1 90 ? 1.980 -10.165 10.648 1.00 94.56 90 ILE A C 1
ATOM 700 O O . ILE A 1 90 ? 1.773 -10.881 11.621 1.00 94.56 90 ILE A O 1
ATOM 704 N N . LEU A 1 91 ? 1.003 -9.475 10.054 1.00 92.81 91 LEU A N 1
ATOM 705 C CA . LEU A 1 91 ? -0.345 -9.375 10.616 1.00 92.81 91 LEU A CA 1
ATOM 706 C C . LEU A 1 91 ? -1.135 -10.698 10.566 1.00 92.81 91 LEU A C 1
ATOM 708 O O . LEU A 1 91 ? -2.006 -10.925 11.403 1.00 92.81 91 LEU A O 1
ATOM 712 N N . ASP A 1 92 ? -0.860 -11.573 9.595 1.00 93.06 92 ASP A N 1
ATOM 713 C CA . ASP A 1 92 ? -1.463 -12.910 9.518 1.00 93.06 92 ASP A CA 1
ATOM 714 C C . ASP A 1 92 ? -0.834 -13.907 10.516 1.00 93.06 92 ASP A C 1
ATOM 716 O O . ASP A 1 92 ? -1.491 -14.883 10.868 1.00 93.06 92 ASP A O 1
ATOM 720 N N . ASN A 1 93 ? 0.396 -13.664 10.992 1.00 94.12 93 ASN A N 1
ATOM 721 C CA . ASN A 1 93 ? 1.084 -14.513 11.982 1.00 94.12 93 ASN A CA 1
ATOM 722 C C . ASN A 1 93 ? 1.038 -13.961 13.417 1.00 94.12 93 ASN A C 1
ATOM 724 O O . ASN A 1 93 ? 1.493 -14.628 14.346 1.00 94.12 93 ASN A O 1
ATOM 728 N N . GLU A 1 94 ? 0.514 -12.754 13.610 1.00 92.56 94 GLU A N 1
ATOM 729 C CA . GLU A 1 94 ? 0.341 -12.158 14.932 1.00 92.56 94 GLU A CA 1
ATOM 730 C C . GLU A 1 94 ? -0.764 -12.886 15.722 1.00 92.56 94 GLU A C 1
ATOM 732 O O . GLU A 1 94 ? -1.809 -13.245 15.172 1.00 92.56 94 GLU A O 1
ATOM 737 N N . ASP A 1 95 ? -0.572 -13.068 17.034 1.00 93.62 95 ASP A N 1
ATOM 738 C CA . ASP A 1 95 ? -1.663 -13.500 17.919 1.00 93.62 95 ASP A CA 1
ATOM 739 C C . ASP A 1 95 ? -2.658 -12.340 18.049 1.00 93.62 95 ASP A C 1
ATOM 741 O O . ASP A 1 95 ? -2.433 -11.390 18.802 1.00 93.62 95 ASP A O 1
ATOM 745 N N . GLU A 1 96 ? -3.772 -12.412 17.314 1.00 92.31 96 GLU A N 1
ATOM 746 C CA . GLU A 1 96 ? -4.780 -11.348 17.287 1.00 92.31 96 GLU A CA 1
ATOM 747 C C . GLU A 1 96 ? -5.309 -10.987 18.679 1.00 92.31 96 GLU A C 1
ATOM 749 O O . GLU A 1 96 ? -5.586 -9.817 18.942 1.00 92.31 96 GLU A O 1
ATOM 754 N N . ARG A 1 97 ? -5.433 -11.954 19.598 1.00 93.50 97 ARG A N 1
ATOM 755 C CA . ARG A 1 97 ? -5.905 -11.677 20.961 1.00 93.50 97 ARG A CA 1
ATOM 756 C C . ARG A 1 97 ? -4.870 -10.855 21.716 1.00 93.50 97 ARG A C 1
ATOM 758 O O . ARG A 1 97 ? -5.222 -9.853 22.336 1.00 93.50 97 ARG A O 1
ATOM 765 N N . ARG A 1 98 ? -3.598 -11.255 21.642 1.00 94.00 98 ARG A N 1
ATOM 766 C CA . ARG A 1 98 ? -2.495 -10.488 22.234 1.00 94.00 98 ARG A CA 1
ATOM 767 C C . ARG A 1 98 ? -2.401 -9.094 21.612 1.00 94.00 98 ARG A C 1
ATOM 769 O O . ARG A 1 98 ? -2.213 -8.121 22.338 1.00 94.00 98 ARG A O 1
ATOM 776 N N . TYR A 1 99 ? -2.559 -8.993 20.295 1.00 92.88 99 TYR A N 1
ATOM 777 C CA . TYR A 1 99 ? -2.485 -7.730 19.569 1.00 92.88 99 TYR A CA 1
ATOM 778 C C . TYR A 1 99 ? -3.619 -6.774 19.950 1.00 92.88 99 TYR A C 1
ATOM 780 O O . TYR A 1 99 ? -3.379 -5.581 20.145 1.00 92.88 99 TYR A O 1
ATOM 788 N N . ARG A 1 100 ? -4.840 -7.293 20.132 1.00 94.19 100 ARG A N 1
ATOM 789 C CA . ARG A 1 100 ? -5.973 -6.520 20.660 1.00 94.19 100 ARG A CA 1
ATOM 790 C C . ARG A 1 100 ? -5.707 -6.037 22.081 1.00 94.19 100 ARG A C 1
ATOM 792 O O . ARG A 1 100 ? -5.909 -4.860 22.344 1.00 94.19 100 ARG A O 1
ATOM 799 N N . GLU A 1 101 ? -5.192 -6.893 22.962 1.00 95.38 101 GLU A N 1
ATOM 800 C CA . GLU A 1 101 ? -4.886 -6.501 24.345 1.00 95.38 101 GLU A CA 1
ATOM 801 C C . GLU A 1 101 ? -3.820 -5.394 24.411 1.00 95.38 101 GLU A C 1
ATOM 803 O O . GLU A 1 101 ? -3.979 -4.415 25.131 1.00 95.38 101 GLU A O 1
ATOM 808 N N . GLN A 1 102 ? -2.764 -5.488 23.598 1.00 93.19 102 GLN A N 1
ATOM 809 C CA . GLN A 1 102 ? -1.704 -4.470 23.530 1.00 93.19 102 GLN A CA 1
ATOM 810 C C . GLN A 1 102 ? -2.173 -3.113 22.991 1.00 93.19 102 GLN A C 1
ATOM 812 O O . GLN A 1 102 ? -1.526 -2.094 23.243 1.00 93.19 102 GLN A O 1
ATOM 817 N N . ASN A 1 103 ? -3.253 -3.101 22.211 1.00 93.81 103 ASN A N 1
ATOM 818 C CA . ASN A 1 103 ? -3.807 -1.894 21.607 1.00 93.81 103 ASN A CA 1
ATOM 819 C C . ASN A 1 103 ? -5.148 -1.497 22.219 1.00 93.81 103 ASN A C 1
ATOM 821 O O . ASN A 1 103 ? -5.813 -0.628 21.662 1.00 93.81 103 ASN A O 1
ATOM 825 N N . LYS A 1 104 ? -5.541 -2.104 23.340 1.00 95.75 104 LYS A N 1
ATOM 826 C CA . LYS A 1 104 ? -6.778 -1.785 24.044 1.00 95.75 104 LYS A CA 1
ATOM 827 C C . LYS A 1 104 ? -6.736 -0.360 24.585 1.00 95.75 104 LYS A C 1
ATOM 829 O O . LYS A 1 104 ? -5.674 0.135 24.960 1.00 95.75 104 LYS A O 1
ATOM 834 N N . ASP A 1 105 ? -7.898 0.279 24.620 1.00 95.81 105 ASP A N 1
ATOM 835 C CA . ASP A 1 105 ? -8.076 1.557 25.301 1.00 95.81 105 ASP A CA 1
ATOM 836 C C . ASP A 1 105 ? -7.627 1.482 26.773 1.00 95.81 105 ASP A C 1
ATOM 838 O O . ASP A 1 105 ? -7.837 0.475 27.455 1.00 95.81 105 ASP A O 1
ATOM 842 N N . ILE A 1 106 ? -6.995 2.556 27.242 1.00 92.06 106 ILE A N 1
ATOM 843 C CA . ILE A 1 106 ? -6.384 2.666 28.571 1.00 92.06 106 ILE A CA 1
ATOM 844 C C . ILE A 1 106 ? -7.135 3.699 29.410 1.00 92.06 106 ILE A C 1
ATOM 846 O O . ILE A 1 106 ? -7.488 3.422 30.554 1.00 92.06 106 ILE A O 1
ATOM 850 N N . ASP A 1 107 ? -7.365 4.886 28.848 1.00 94.12 107 ASP A N 1
ATOM 851 C CA . ASP A 1 107 ? -7.857 6.059 29.575 1.00 94.12 107 ASP A CA 1
ATOM 852 C C . ASP A 1 107 ? -8.876 6.898 28.784 1.00 94.12 107 ASP A C 1
ATOM 854 O O . ASP A 1 107 ? -9.255 7.982 29.229 1.00 94.12 107 ASP A O 1
ATOM 858 N N . GLY A 1 108 ? -9.341 6.414 27.627 1.00 95.31 108 GLY A N 1
ATOM 859 C CA . GLY A 1 108 ? -10.277 7.139 26.769 1.00 95.31 108 GLY A CA 1
ATOM 860 C C . GLY A 1 108 ? -9.618 8.185 25.865 1.00 95.31 108 GLY A C 1
ATOM 861 O O . GLY A 1 108 ? -10.319 8.872 25.117 1.00 95.31 108 GLY A O 1
ATOM 862 N N . THR A 1 109 ? -8.288 8.330 25.912 1.00 94.38 109 THR A N 1
ATOM 863 C CA . THR A 1 109 ? -7.545 9.315 25.117 1.00 94.38 109 THR A CA 1
ATOM 864 C C . THR A 1 109 ? -6.537 8.656 24.183 1.00 94.38 109 THR A C 1
ATOM 866 O O . THR A 1 109 ? -5.860 7.680 24.512 1.00 94.38 109 THR A O 1
ATOM 869 N N . CYS A 1 110 ? -6.444 9.185 22.964 1.00 94.62 110 CYS A N 1
ATOM 870 C CA . CYS A 1 110 ? -5.596 8.625 21.929 1.00 94.62 110 CYS A CA 1
ATOM 871 C C . CYS A 1 110 ? -4.114 8.714 22.314 1.00 94.62 110 CYS A C 1
ATOM 873 O O . CYS A 1 110 ? -3.540 9.801 22.415 1.00 94.62 110 CYS A O 1
ATOM 875 N N . GLN A 1 111 ? -3.491 7.540 22.410 1.00 91.50 111 GLN A N 1
ATOM 876 C CA . GLN A 1 111 ? -2.092 7.328 22.786 1.00 91.50 111 GLN A CA 1
ATOM 877 C C . GLN A 1 111 ? -1.132 7.403 21.589 1.00 91.50 111 GLN A C 1
ATOM 879 O O . GLN A 1 111 ? 0.032 7.009 21.689 1.00 91.50 111 GLN A O 1
ATOM 884 N N . TRP A 1 112 ? -1.606 7.854 20.423 1.00 87.88 112 TRP A N 1
ATOM 885 C CA . TRP A 1 112 ? -0.738 8.018 19.264 1.00 87.88 112 TRP A CA 1
ATOM 886 C C . TRP A 1 112 ? 0.265 9.138 19.534 1.00 87.88 112 TRP A C 1
ATOM 888 O O . TRP A 1 112 ? -0.111 10.276 19.829 1.00 87.88 112 TRP A O 1
ATOM 898 N N . ASN A 1 113 ? 1.546 8.790 19.455 1.00 80.56 113 ASN A N 1
ATOM 899 C CA . ASN A 1 113 ? 2.651 9.644 19.864 1.00 80.56 113 ASN A CA 1
ATOM 900 C C . ASN A 1 113 ? 3.757 9.621 18.796 1.00 80.56 113 ASN A C 1
ATOM 902 O O . ASN A 1 113 ? 4.820 9.035 18.982 1.00 80.56 113 ASN A O 1
ATOM 906 N N . TYR A 1 114 ? 3.469 10.225 17.641 1.00 63.88 114 TYR A N 1
ATOM 907 C CA . TYR A 1 114 ? 4.448 10.440 16.565 1.00 63.88 114 TYR A CA 1
ATOM 908 C C . TYR A 1 114 ? 5.231 11.762 16.743 1.00 63.88 114 TYR A C 1
ATOM 910 O O . TYR A 1 114 ? 6.154 12.054 15.988 1.00 63.88 114 TYR A O 1
ATOM 918 N N . SER A 1 115 ? 4.866 12.580 17.739 1.00 60.62 115 SER A N 1
ATOM 919 C CA . SER A 1 115 ? 5.421 13.915 18.006 1.00 60.62 115 SER A CA 1
ATOM 920 C C . SER A 1 115 ? 5.531 14.162 19.509 1.00 60.62 115 SER A C 1
ATOM 922 O O . SER A 1 115 ? 4.840 13.510 20.268 1.00 60.62 115 SER A O 1
ATOM 924 N N . ALA A 1 116 ? 6.310 15.150 19.957 1.00 60.94 116 ALA A N 1
ATOM 925 C CA . ALA A 1 116 ? 6.498 15.451 21.385 1.00 60.94 116 ALA A CA 1
ATOM 926 C C . ALA A 1 116 ? 5.203 15.733 22.199 1.00 60.94 116 ALA A C 1
ATOM 928 O O . ALA A 1 116 ? 5.266 15.787 23.426 1.00 60.94 116 ALA A O 1
ATOM 929 N N . SER A 1 117 ? 4.044 15.892 21.549 1.00 71.69 117 SER A N 1
ATOM 930 C CA . SER A 1 117 ? 2.714 15.944 22.168 1.00 71.69 117 SER A CA 1
ATOM 931 C C . SER A 1 117 ? 1.857 14.735 21.767 1.00 71.69 117 SER A C 1
ATOM 933 O O . SER A 1 117 ? 1.756 14.413 20.581 1.00 71.69 117 SER A O 1
ATOM 935 N N . GLY A 1 118 ? 1.198 14.102 22.743 1.00 78.25 118 GLY A N 1
ATOM 936 C CA . GLY A 1 118 ? 0.208 13.049 22.488 1.00 78.25 118 GLY A CA 1
ATOM 937 C C . GLY A 1 118 ? -1.045 13.587 21.786 1.00 78.25 118 GLY A C 1
ATOM 938 O O . GLY A 1 118 ? -1.411 14.747 21.971 1.00 78.25 118 GLY A O 1
ATOM 939 N N . CYS A 1 119 ? -1.701 12.746 20.979 1.00 91.69 119 CYS A N 1
ATOM 940 C CA . CYS A 1 119 ? -2.895 13.130 20.217 1.00 91.69 119 CYS A CA 1
ATOM 941 C C . CYS A 1 119 ? -4.066 13.592 21.101 1.00 91.69 119 CYS A C 1
ATOM 943 O O . CYS A 1 119 ? -4.687 14.611 20.806 1.00 91.69 119 CYS A O 1
ATOM 945 N N . GLY A 1 120 ? -4.405 12.831 22.147 1.00 89.50 120 GLY A N 1
ATOM 946 C CA . GLY A 1 120 ? -5.416 13.215 23.142 1.00 89.50 120 GLY A CA 1
ATOM 947 C C . GLY A 1 120 ? -6.883 13.217 22.678 1.00 89.50 120 GLY A C 1
ATOM 948 O O . GLY A 1 120 ? -7.767 13.410 23.508 1.00 89.50 120 GLY A O 1
ATOM 949 N N . LYS A 1 121 ? -7.181 12.984 21.390 1.00 94.25 121 LYS A N 1
ATOM 950 C CA . LYS A 1 121 ? -8.564 12.823 20.892 1.00 94.25 121 LYS A CA 1
ATOM 951 C C . LYS A 1 121 ? -9.246 11.584 21.507 1.00 94.25 121 LYS A C 1
ATOM 953 O O . LYS A 1 121 ? -8.529 10.641 21.843 1.00 94.25 121 LYS A O 1
ATOM 958 N N . PRO A 1 122 ? -10.590 11.533 21.594 1.00 95.94 122 PRO A N 1
ATOM 959 C CA . PRO A 1 122 ? -11.306 10.361 22.099 1.00 95.94 122 PRO A CA 1
ATOM 960 C C . PRO A 1 122 ? -10.948 9.073 21.348 1.00 95.94 122 PRO A C 1
ATOM 962 O O . PRO A 1 122 ? -10.808 9.079 20.120 1.00 95.94 122 PRO A O 1
ATOM 965 N N . THR A 1 123 ? -10.796 7.981 22.091 1.00 95.44 123 THR A N 1
ATOM 966 C CA . THR A 1 123 ? -10.560 6.640 21.544 1.00 95.44 123 THR A CA 1
ATOM 967 C C . THR A 1 123 ? -11.803 6.059 20.877 1.00 95.44 123 THR A C 1
ATOM 969 O O . THR A 1 123 ? -12.936 6.407 21.210 1.00 95.44 123 THR A O 1
ATOM 972 N N . VAL A 1 124 ? -11.595 5.157 19.914 1.00 93.62 124 VAL A N 1
ATOM 973 C CA . VAL A 1 124 ? -12.677 4.446 19.217 1.00 93.62 124 VAL A CA 1
ATOM 974 C C . VAL A 1 124 ? -12.363 2.955 19.086 1.00 93.62 124 VAL A C 1
ATOM 976 O O . VAL A 1 124 ? -11.221 2.517 19.246 1.00 93.62 124 VAL A O 1
ATOM 979 N N . GLU A 1 125 ? -13.399 2.157 18.815 1.00 92.31 125 GLU A N 1
ATOM 980 C CA . GLU A 1 125 ? -13.306 0.701 18.593 1.00 92.31 125 GLU A CA 1
ATOM 981 C C . GLU A 1 125 ? -12.653 -0.085 19.743 1.00 92.31 125 GLU A C 1
ATOM 983 O O . GLU A 1 125 ? -12.083 -1.158 19.543 1.00 92.31 125 GLU A O 1
ATOM 988 N N . GLY A 1 126 ? -12.719 0.458 20.965 1.00 92.44 126 GLY A N 1
ATOM 989 C CA . GLY A 1 126 ? -12.067 -0.119 22.144 1.00 92.44 126 GLY A CA 1
ATOM 990 C C . GLY A 1 126 ? -10.539 -0.132 22.055 1.00 92.44 126 GLY A C 1
ATOM 991 O O . GLY A 1 126 ? -9.891 -0.862 22.808 1.00 92.44 126 GLY A O 1
ATOM 992 N N . THR A 1 127 ? -9.965 0.642 21.131 1.00 94.81 127 THR A N 1
ATOM 993 C CA . THR A 1 127 ? -8.521 0.761 20.934 1.00 94.81 127 THR A CA 1
ATOM 994 C C . THR A 1 127 ? -7.961 1.981 21.656 1.00 94.81 127 THR A C 1
ATOM 996 O O . THR A 1 127 ? -8.683 2.915 21.973 1.00 94.81 127 THR A O 1
ATOM 999 N N . ARG A 1 128 ? -6.643 2.036 21.839 1.00 94.62 128 ARG A N 1
ATOM 1000 C CA . ARG A 1 128 ? -5.916 3.217 22.337 1.00 94.62 128 ARG A CA 1
ATOM 1001 C C . ARG A 1 128 ? -5.788 4.358 21.316 1.00 94.62 128 ARG A C 1
ATOM 1003 O O . ARG A 1 128 ? -4.996 5.281 21.524 1.00 94.62 128 ARG A O 1
ATOM 1010 N N . TRP A 1 129 ? -6.487 4.290 20.184 1.00 94.50 129 TRP A N 1
ATOM 1011 C CA . TRP A 1 129 ? -6.378 5.250 19.087 1.00 94.50 129 TRP A CA 1
ATOM 1012 C C . TRP A 1 129 ? -7.719 5.917 18.775 1.00 94.50 129 TRP A C 1
ATOM 1014 O O . TRP A 1 129 ? -8.784 5.335 18.973 1.00 94.50 129 TRP A O 1
ATOM 1024 N N . CYS A 1 130 ? -7.660 7.158 18.292 1.00 94.31 130 CYS A N 1
ATOM 1025 C CA . CYS A 1 130 ? -8.819 7.859 17.744 1.00 94.31 130 CYS A CA 1
ATOM 1026 C C . CYS A 1 130 ? -9.090 7.427 16.295 1.00 94.31 130 CYS A C 1
ATOM 1028 O O . CYS A 1 130 ? -8.246 6.783 15.665 1.00 94.31 130 CYS A O 1
ATOM 1030 N N . ALA A 1 131 ? -10.245 7.832 15.757 1.00 93.75 131 ALA A N 1
ATOM 1031 C CA . ALA A 1 131 ? -10.668 7.499 14.396 1.00 93.75 131 ALA A CA 1
ATOM 1032 C C . ALA A 1 131 ? -9.610 7.853 13.336 1.00 93.75 131 ALA A C 1
ATOM 1034 O O . ALA A 1 131 ? -9.247 6.988 12.548 1.00 93.75 131 ALA A O 1
ATOM 1035 N N . ASP A 1 132 ? -9.036 9.061 13.382 1.00 93.25 132 ASP A N 1
ATOM 1036 C CA . ASP A 1 132 ? -8.036 9.510 12.399 1.00 93.25 132 ASP A CA 1
ATOM 1037 C C . ASP A 1 132 ? -6.784 8.622 12.372 1.00 93.25 132 ASP A C 1
ATOM 1039 O O . ASP A 1 132 ? -6.251 8.313 11.310 1.00 93.25 132 ASP A O 1
ATOM 1043 N N . HIS A 1 133 ? -6.305 8.191 13.541 1.00 94.12 133 HIS A N 1
ATOM 1044 C CA . HIS A 1 133 ? -5.097 7.370 13.631 1.00 94.12 133 HIS A CA 1
ATOM 1045 C C . HIS A 1 133 ? -5.364 5.898 13.312 1.00 94.12 133 HIS A C 1
ATOM 1047 O O . HIS A 1 133 ? -4.485 5.210 12.790 1.00 94.12 133 HIS A O 1
ATOM 1053 N N . ILE A 1 134 ? -6.578 5.406 13.569 1.00 93.62 134 ILE A N 1
ATOM 1054 C CA . ILE A 1 134 ? -7.004 4.120 13.013 1.00 93.62 134 ILE A CA 1
ATOM 1055 C C . ILE A 1 134 ? -7.117 4.222 11.487 1.00 93.62 134 ILE A C 1
ATOM 1057 O O . ILE A 1 134 ? -6.693 3.292 10.804 1.00 93.62 134 ILE A O 1
ATOM 1061 N N . ASP A 1 135 ? -7.617 5.326 10.934 1.00 93.81 135 ASP A N 1
ATOM 1062 C CA . ASP A 1 135 ? -7.708 5.528 9.482 1.00 93.81 135 ASP A CA 1
ATOM 1063 C C . ASP A 1 135 ? -6.337 5.567 8.828 1.00 93.81 135 ASP A C 1
ATOM 1065 O O . ASP A 1 135 ? -6.102 4.903 7.819 1.00 93.81 135 ASP A O 1
ATOM 1069 N N . GLU A 1 136 ? -5.399 6.285 9.442 1.00 93.00 136 GLU A N 1
ATOM 1070 C CA . GLU A 1 136 ? -4.005 6.308 9.015 1.00 93.00 136 GLU A CA 1
ATOM 1071 C C . GLU A 1 136 ? -3.389 4.906 9.070 1.00 93.00 136 GLU A C 1
ATOM 1073 O O . GLU A 1 136 ? -2.758 4.454 8.112 1.00 93.00 136 GLU A O 1
ATOM 1078 N N . TRP A 1 137 ? -3.605 4.168 10.162 1.00 92.19 137 TRP A N 1
ATOM 1079 C CA . TRP A 1 137 ? -3.050 2.826 10.289 1.00 92.19 137 TRP A CA 1
ATOM 1080 C C . TRP A 1 137 ? -3.682 1.842 9.302 1.00 92.19 137 TRP A C 1
ATOM 1082 O O . TRP A 1 137 ? -2.961 1.085 8.645 1.00 92.19 137 TRP A O 1
ATOM 1092 N N . THR A 1 138 ? -5.009 1.836 9.169 1.00 94.00 138 THR A N 1
ATOM 1093 C CA . THR A 1 138 ? -5.754 0.942 8.267 1.00 94.00 138 THR A CA 1
ATOM 1094 C C . THR A 1 138 ? -5.620 1.334 6.800 1.00 94.00 138 THR A C 1
ATOM 1096 O O . THR A 1 138 ? -5.775 0.459 5.947 1.00 94.00 138 THR A O 1
ATOM 1099 N N . MET A 1 139 ? -5.253 2.589 6.513 1.00 93.88 139 MET A N 1
ATOM 1100 C CA . MET A 1 139 ? -5.292 3.225 5.190 1.00 93.88 139 MET A CA 1
ATOM 1101 C C . MET A 1 139 ? -6.708 3.290 4.594 1.00 93.88 139 MET A C 1
ATOM 1103 O O . MET A 1 139 ? -6.874 3.402 3.379 1.00 93.88 139 MET A O 1
ATOM 1107 N N . LEU A 1 140 ? -7.730 3.187 5.442 1.00 92.38 140 LEU A N 1
ATOM 1108 C CA . LEU A 1 140 ? -9.140 3.194 5.078 1.00 92.38 140 LEU A CA 1
ATOM 1109 C C . LEU A 1 140 ? -9.839 4.177 6.000 1.00 92.38 140 LEU A C 1
ATOM 1111 O O . LEU A 1 140 ? -9.663 4.095 7.206 1.00 92.38 140 LEU A O 1
ATOM 1115 N N . ARG A 1 141 ? -10.637 5.088 5.446 1.00 84.06 141 ARG A N 1
ATOM 1116 C CA . ARG A 1 141 ? -11.424 5.991 6.285 1.00 84.06 141 ARG A CA 1
ATOM 1117 C C . ARG A 1 141 ? -12.534 5.220 6.989 1.00 84.06 141 ARG A C 1
ATOM 1119 O O . ARG A 1 141 ? -13.175 4.376 6.356 1.00 84.06 141 ARG A O 1
ATOM 1126 N N . HIS A 1 142 ? -12.819 5.546 8.248 1.00 70.50 142 HIS A N 1
ATOM 1127 C CA . HIS A 1 142 ? -14.123 5.229 8.818 1.00 70.50 142 HIS A CA 1
ATOM 1128 C C . HIS A 1 142 ? -15.166 5.842 7.891 1.00 70.50 142 HIS A C 1
ATOM 1130 O O . HIS A 1 142 ? -15.012 6.973 7.424 1.00 70.50 142 HIS A O 1
ATOM 1136 N N . SER A 1 143 ? -16.236 5.103 7.623 1.00 60.94 143 SER A N 1
ATOM 1137 C CA . SER A 1 143 ? -17.451 5.709 7.102 1.00 60.94 143 SER A CA 1
ATOM 1138 C C . SER A 1 143 ? -17.966 6.636 8.199 1.00 60.94 143 SER A C 1
ATOM 1140 O O . SER A 1 143 ? -18.732 6.208 9.061 1.00 60.94 143 SER A O 1
ATOM 1142 N N . THR A 1 144 ? -17.484 7.880 8.250 1.00 48.62 144 THR A N 1
ATOM 1143 C CA . THR A 1 144 ? -18.183 8.892 9.025 1.00 48.62 144 THR A CA 1
ATOM 1144 C C . THR A 1 144 ? -19.540 8.985 8.353 1.00 48.62 144 THR A C 1
ATOM 1146 O O . THR A 1 144 ? -19.651 9.281 7.164 1.00 48.62 144 THR A O 1
ATOM 1149 N N . GLY A 1 145 ? -20.581 8.571 9.070 1.00 40.84 145 GLY A N 1
ATOM 1150 C CA . GLY A 1 145 ? -21.961 8.758 8.652 1.00 40.84 145 GLY A CA 1
ATOM 1151 C C . GLY A 1 145 ? -22.328 10.235 8.704 1.00 40.84 145 GLY A C 1
ATOM 1152 O O . GLY A 1 145 ? -23.370 10.566 9.259 1.00 40.84 145 GLY A O 1
ATOM 1153 N N . ASP A 1 146 ? -21.480 11.102 8.153 1.00 39.50 146 ASP A N 1
ATOM 1154 C CA . ASP A 1 146 ? -21.761 12.508 7.927 1.00 39.50 146 ASP A CA 1
ATOM 1155 C C . ASP A 1 146 ? -22.673 12.563 6.696 1.00 39.50 146 ASP A C 1
ATOM 1157 O O . ASP A 1 146 ? -22.289 12.943 5.591 1.00 39.50 146 ASP A O 1
ATOM 1161 N N . ASN A 1 147 ? -23.896 12.069 6.895 1.00 34.72 147 ASN A N 1
ATOM 1162 C CA . ASN A 1 147 ? -25.056 12.622 6.228 1.00 34.72 147 ASN A CA 1
ATOM 1163 C C . ASN A 1 147 ? -25.304 13.983 6.888 1.00 34.72 147 ASN A C 1
ATOM 1165 O O . ASN A 1 147 ? -26.061 14.054 7.857 1.00 34.72 147 ASN A O 1
ATOM 1169 N N . ASP A 1 148 ? -24.645 15.018 6.375 1.00 34.41 148 ASP A N 1
ATOM 1170 C CA . ASP A 1 148 ? -25.174 16.383 6.428 1.00 34.41 148 ASP A CA 1
ATOM 1171 C C . ASP A 1 148 ? -25.869 16.695 5.094 1.00 34.41 148 ASP A C 1
ATOM 1173 O O . ASP A 1 148 ? -25.247 16.470 4.026 1.00 34.41 148 ASP A O 1
#

Secondary structure (DSSP, 8-state):
--HHHHHHHHHHHHTSSSHHHHHHHHHHHHHHHHHHHHHHHHHHHHHHHHHHHT--HHHHHHHHHHHHHHHHHHHHHHHHHHHHHHHHHHHHHS-HHHHHHHTB-SSSB----SSSS---PBP-TTBSS-HHHHHHHHTS--------

pLDDT: mean 92.21, std 12.08, range [34.41, 98.69]

Sequence (148 aa):
MDDNEYIRQLEQAAALPDWIARKKAYLRINLRRLDTMVQERAAVVLASKTNVANASLDGLKAAAEKLAADAAEYEALKSRRDSTARSMHILDNEDERRYREQNKDIDGTCQWNYSASGCGKPTVEGTRWCADHIDEWTMLRHSTGDND